Protein AF-A0A0Q5L2L3-F1 (afdb_monomer_lite)

Radius of gyration: 12.1 Å; chains: 1; bounding box: 30×27×31 Å

Sequence (83 aa):
MSAEGTFQMKIAGGSEPATHVTLPGGEAGVEVRGVAFALVQDAAGQSLSGNTDDQRRVLDELRRDYRLTSETPTLAFETEATA

pLDDT: mean 84.71, std 12.88, range [38.53, 94.25]

Foldseek 3Di:
DDQQDWFWWAAPQGTFTKTWDQDPVRAIWIDGPNDTFGWDQDPVGIKGAQDDPVSLVVVVVVCVVSVPPDPDNIGDTDTDPPD

Secondary structure (DSSP, 8-state):
-----EEEEEETTEEEEEEEEE-TTS-EEEEETTEEEEEEEETTEEEEE--SHHHHHHHHHHHHHTT-----SEEEEEE----

Structure (mmCIF, N/CA/C/O backbone):
data_AF-A0A0Q5L2L3-F1
#
_entry.id   AF-A0A0Q5L2L3-F1
#
loop_
_atom_site.group_PDB
_atom_site.id
_atom_site.type_symbol
_atom_site.label_atom_id
_atom_site.label_alt_id
_atom_site.label_comp_id
_atom_site.label_asym_id
_atom_site.label_entity_id
_atom_site.label_seq_id
_atom_site.pdbx_PDB_ins_code
_atom_site.Cartn_x
_atom_site.Cartn_y
_atom_site.Cartn_z
_atom_site.occupancy
_atom_site.B_iso_or_equiv
_atom_site.auth_seq_id
_atom_site.auth_comp_id
_atom_site.auth_asym_id
_atom_site.auth_atom_id
_atom_site.pdbx_PDB_model_num
ATOM 1 N N . MET A 1 1 ? 17.653 -16.873 -1.886 1.00 38.53 1 MET A N 1
ATOM 2 C CA . MET A 1 1 ? 17.142 -16.326 -0.614 1.00 38.53 1 MET A CA 1
ATOM 3 C C . MET A 1 1 ? 16.139 -15.252 -0.987 1.00 38.53 1 MET A C 1
ATOM 5 O O . MET A 1 1 ? 16.541 -14.120 -1.211 1.00 38.53 1 MET A O 1
ATOM 9 N N . SER A 1 2 ? 14.883 -15.636 -1.204 1.00 44.66 2 SER A N 1
ATOM 10 C CA . SER A 1 2 ? 13.816 -14.697 -1.558 1.00 44.66 2 SER A CA 1
ATOM 11 C C . SER A 1 2 ? 13.243 -14.176 -0.249 1.00 44.66 2 SER A C 1
ATOM 13 O O . SER A 1 2 ? 12.753 -14.968 0.551 1.00 44.66 2 SER A O 1
ATOM 15 N N . ALA A 1 3 ? 13.379 -12.883 0.025 1.00 47.00 3 ALA A N 1
ATOM 16 C CA . ALA A 1 3 ? 12.725 -12.264 1.171 1.00 47.00 3 ALA A CA 1
ATOM 17 C C . ALA A 1 3 ? 11.226 -12.095 0.861 1.00 47.00 3 ALA A C 1
ATOM 19 O O . ALA A 1 3 ? 10.742 -10.986 0.680 1.00 47.00 3 ALA A O 1
ATOM 20 N N . GLU A 1 4 ? 10.499 -13.210 0.761 1.00 56.16 4 GLU A N 1
ATOM 21 C CA . GLU A 1 4 ? 9.034 -13.246 0.775 1.00 56.16 4 GLU A CA 1
ATOM 22 C C . GLU A 1 4 ? 8.594 -13.143 2.239 1.00 56.16 4 GLU A C 1
ATOM 24 O O . GLU A 1 4 ? 8.282 -14.128 2.905 1.00 56.16 4 GLU A O 1
ATOM 29 N N . GLY A 1 5 ? 8.707 -11.937 2.791 1.00 71.88 5 GLY A N 1
ATOM 30 C CA . GLY A 1 5 ? 8.269 -11.631 4.146 1.00 71.88 5 GLY A CA 1
ATOM 31 C C . GLY A 1 5 ? 6.891 -10.993 4.107 1.00 71.88 5 GLY A C 1
ATOM 32 O O . GLY A 1 5 ? 6.757 -9.864 3.623 1.00 71.88 5 GLY A O 1
ATOM 33 N N . THR A 1 6 ? 5.883 -11.696 4.622 1.00 86.19 6 THR A N 1
ATOM 34 C CA . THR A 1 6 ? 4.603 -11.076 4.977 1.00 86.19 6 THR A CA 1
ATOM 35 C C . THR A 1 6 ? 4.829 -10.119 6.145 1.00 86.19 6 THR A C 1
ATOM 37 O O . THR A 1 6 ? 5.521 -10.451 7.107 1.00 86.19 6 THR A O 1
ATOM 40 N N . PHE A 1 7 ? 4.249 -8.930 6.065 1.00 88.50 7 PHE A N 1
ATOM 41 C CA . PHE A 1 7 ? 4.333 -7.889 7.077 1.00 88.50 7 PHE A CA 1
ATOM 42 C C . PHE A 1 7 ? 2.973 -7.215 7.259 1.00 88.50 7 PHE A C 1
ATOM 44 O O . PHE A 1 7 ? 2.074 -7.336 6.426 1.00 88.50 7 PHE A O 1
ATOM 51 N N . GLN A 1 8 ? 2.823 -6.508 8.375 1.00 90.38 8 GLN A N 1
ATOM 52 C CA . GLN A 1 8 ? 1.661 -5.661 8.614 1.00 90.38 8 GLN A CA 1
ATOM 53 C C . GLN A 1 8 ? 1.950 -4.270 8.056 1.00 90.38 8 GLN A C 1
ATOM 55 O O . GLN A 1 8 ? 2.830 -3.555 8.544 1.00 90.38 8 GLN A O 1
ATOM 60 N N . MET A 1 9 ? 1.226 -3.911 7.001 1.00 91.19 9 MET A N 1
ATOM 61 C CA . MET A 1 9 ? 1.281 -2.601 6.378 1.00 91.19 9 MET A CA 1
ATOM 62 C C . MET A 1 9 ? 0.407 -1.636 7.175 1.00 91.19 9 MET A C 1
ATOM 64 O O . MET A 1 9 ? -0.820 -1.731 7.137 1.00 91.19 9 MET A O 1
ATOM 68 N N . LYS A 1 10 ? 1.029 -0.700 7.892 1.00 90.31 10 LYS A N 1
ATOM 69 C CA . LYS A 1 10 ? 0.325 0.344 8.637 1.00 90.31 10 LYS A CA 1
ATOM 70 C C . LYS A 1 10 ? -0.117 1.451 7.695 1.00 90.31 10 LYS A C 1
ATOM 72 O O . LYS A 1 10 ? 0.688 2.059 6.997 1.00 90.31 10 LYS A O 1
ATOM 77 N N . ILE A 1 11 ? -1.406 1.729 7.721 1.00 89.31 11 ILE A N 1
ATOM 78 C CA . ILE A 1 11 ? -2.075 2.805 6.997 1.00 89.31 11 ILE A CA 1
ATOM 79 C C . ILE A 1 11 ? -2.840 3.654 8.010 1.00 89.31 11 ILE A C 1
ATOM 81 O O . ILE A 1 11 ? -3.165 3.190 9.098 1.00 89.31 11 ILE A O 1
ATOM 85 N N . ALA A 1 12 ? -3.127 4.917 7.692 1.00 81.56 12 ALA A N 1
ATOM 86 C CA . ALA A 1 12 ? -3.600 5.889 8.689 1.00 81.56 12 ALA A CA 1
ATOM 87 C C . ALA A 1 12 ? -4.852 5.456 9.492 1.00 81.56 12 ALA A C 1
ATOM 89 O O . ALA A 1 12 ? -5.071 5.961 10.591 1.00 81.56 12 ALA A O 1
ATOM 90 N N . GLY A 1 13 ? -5.659 4.525 8.968 1.00 80.31 13 GLY A N 1
ATOM 91 C CA . GLY A 1 13 ? -6.833 3.968 9.646 1.00 80.31 13 GLY A CA 1
ATOM 92 C C . GLY A 1 13 ? -6.675 2.562 10.243 1.00 80.31 13 GLY A C 1
ATOM 93 O O . GLY A 1 13 ? -7.641 2.071 10.825 1.00 80.31 13 GLY A O 1
ATOM 94 N N . GLY A 1 14 ? -5.527 1.887 10.099 1.00 87.94 14 GLY A N 1
ATOM 95 C CA . GLY A 1 14 ? -5.328 0.518 10.593 1.00 87.94 14 GLY A CA 1
ATOM 96 C C . GLY A 1 14 ? -4.118 -0.208 9.995 1.00 87.94 14 GLY A C 1
ATOM 97 O O . GLY A 1 14 ? -3.169 0.420 9.536 1.00 87.94 14 GLY A O 1
ATOM 98 N N . SER A 1 15 ? -4.152 -1.541 10.006 1.00 89.81 15 SER A N 1
ATOM 99 C CA . SER A 1 15 ? -3.087 -2.387 9.451 1.00 89.81 15 SER A CA 1
ATOM 100 C C . SER A 1 15 ? -3.664 -3.408 8.481 1.00 89.81 15 SER A C 1
ATOM 102 O O . SER A 1 15 ? -4.636 -4.077 8.820 1.00 89.81 15 SER A O 1
ATOM 104 N N . GLU A 1 16 ? -3.036 -3.561 7.319 1.00 91.25 16 GLU A N 1
ATOM 105 C CA . GLU A 1 16 ? -3.407 -4.541 6.298 1.00 91.25 16 GLU A CA 1
ATOM 106 C C . GLU A 1 16 ? -2.266 -5.560 6.110 1.00 91.25 16 GLU A C 1
ATOM 108 O O . GLU A 1 16 ? -1.099 -5.164 6.030 1.00 91.25 16 GLU A O 1
ATOM 113 N N . PRO A 1 17 ? -2.557 -6.869 6.019 1.00 91.88 17 PRO A N 1
ATOM 114 C CA . PRO A 1 17 ? -1.538 -7.854 5.688 1.00 91.88 17 PRO A CA 1
ATOM 115 C C . PRO A 1 17 ? -1.029 -7.637 4.259 1.00 91.88 17 PRO A C 1
ATOM 117 O O . PRO A 1 17 ? -1.802 -7.574 3.302 1.00 91.88 17 PRO A O 1
ATOM 120 N N . ALA A 1 18 ? 0.288 -7.568 4.120 1.00 92.50 18 ALA A N 1
ATOM 121 C CA . ALA A 1 18 ? 0.960 -7.342 2.853 1.00 92.50 18 ALA A CA 1
ATOM 122 C C . ALA A 1 18 ? 2.186 -8.247 2.731 1.00 92.50 18 ALA A C 1
ATOM 124 O O . ALA A 1 18 ? 2.746 -8.682 3.735 1.00 92.50 18 ALA A O 1
ATOM 125 N N . THR A 1 19 ? 2.624 -8.536 1.510 1.00 92.44 19 THR A N 1
ATOM 126 C CA . THR A 1 19 ? 3.809 -9.374 1.277 1.00 92.44 19 THR A CA 1
ATOM 127 C C . THR A 1 19 ? 4.761 -8.683 0.321 1.00 92.44 19 THR A C 1
ATOM 129 O O . THR A 1 19 ? 4.340 -8.169 -0.711 1.00 92.44 19 THR A O 1
ATOM 132 N N . HIS A 1 20 ? 6.052 -8.666 0.650 1.00 90.19 20 HIS A N 1
ATOM 133 C CA . HIS A 1 20 ? 7.063 -8.213 -0.301 1.00 90.19 20 HIS A CA 1
ATOM 134 C C . HIS A 1 20 ? 7.167 -9.212 -1.451 1.00 90.19 20 HIS A C 1
ATOM 136 O O . HIS A 1 20 ? 7.365 -10.405 -1.229 1.00 90.19 20 HIS A O 1
ATOM 142 N N . VAL A 1 21 ? 7.057 -8.711 -2.676 1.00 91.56 21 VAL A N 1
ATOM 143 C CA . VAL A 1 21 ? 7.141 -9.509 -3.900 1.00 91.56 21 VAL A CA 1
ATOM 144 C C . VAL A 1 21 ? 8.139 -8.885 -4.866 1.00 91.56 21 VAL A C 1
ATOM 146 O O . VAL A 1 21 ? 8.450 -7.696 -4.796 1.00 91.56 21 VAL A O 1
ATOM 149 N N . THR A 1 22 ? 8.652 -9.688 -5.791 1.00 90.56 22 THR A N 1
ATOM 150 C CA . THR A 1 22 ? 9.423 -9.184 -6.930 1.00 90.56 22 THR A CA 1
ATOM 151 C C . THR A 1 22 ? 8.499 -9.097 -8.134 1.00 90.56 22 THR A C 1
ATOM 153 O O . THR A 1 22 ? 7.933 -10.102 -8.561 1.00 90.56 22 THR A O 1
ATOM 156 N N . LEU A 1 23 ? 8.327 -7.894 -8.675 1.00 89.19 23 LEU A N 1
ATOM 157 C CA . LEU A 1 23 ? 7.519 -7.681 -9.870 1.00 89.19 23 LEU A CA 1
ATOM 158 C C . LEU A 1 23 ? 8.195 -8.315 -11.099 1.00 89.19 23 LEU A C 1
ATOM 160 O O . LEU A 1 23 ? 9.414 -8.493 -11.103 1.00 89.19 23 LEU A O 1
ATOM 164 N N . PRO A 1 24 ? 7.452 -8.601 -12.186 1.00 83.00 24 PRO A N 1
ATOM 165 C CA . PRO A 1 24 ? 8.007 -9.224 -13.394 1.00 83.00 24 PRO A CA 1
ATOM 166 C C . PRO A 1 24 ? 9.209 -8.486 -14.012 1.00 83.00 24 PRO A C 1
ATOM 168 O O . PRO A 1 24 ? 10.020 -9.106 -14.694 1.00 83.00 24 PRO A O 1
ATOM 171 N N . GLY A 1 25 ? 9.340 -7.177 -13.764 1.00 84.56 25 GLY A N 1
ATOM 172 C CA . GLY A 1 25 ? 10.480 -6.356 -14.190 1.00 84.56 25 GLY A CA 1
ATOM 173 C C . GLY A 1 25 ? 11.730 -6.457 -13.304 1.00 84.56 25 GLY A C 1
ATOM 174 O O . GLY A 1 25 ? 12.715 -5.782 -13.579 1.00 84.56 25 GLY A O 1
ATOM 175 N N . GLY A 1 26 ? 11.706 -7.268 -12.241 1.00 86.31 26 GLY A N 1
ATOM 176 C CA . GLY A 1 26 ? 12.774 -7.353 -11.236 1.00 86.31 26 GLY A CA 1
ATOM 177 C C . GLY A 1 26 ? 12.708 -6.268 -10.155 1.00 86.31 26 GLY A C 1
ATOM 178 O O . GLY A 1 26 ? 13.569 -6.213 -9.281 1.00 86.31 26 GLY A O 1
ATOM 179 N N . GLU A 1 27 ? 11.692 -5.410 -10.205 1.00 89.19 27 GLU A N 1
ATOM 180 C CA . GLU A 1 27 ? 11.477 -4.319 -9.257 1.00 89.19 27 GLU A CA 1
ATOM 181 C C . GLU A 1 27 ? 10.860 -4.827 -7.949 1.00 89.19 27 GLU A C 1
ATOM 183 O O . GLU A 1 27 ? 10.153 -5.840 -7.920 1.00 89.19 27 GLU A O 1
ATOM 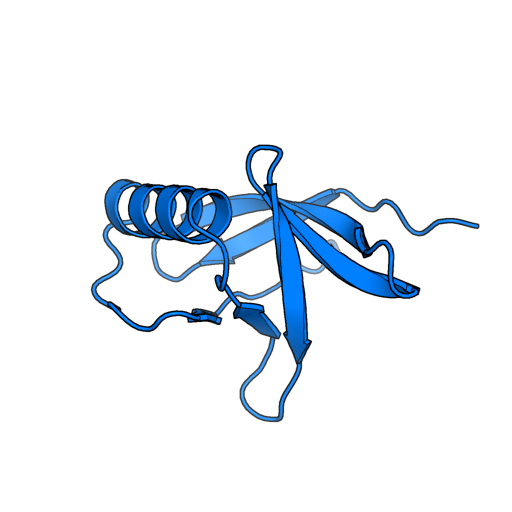188 N N . ALA A 1 28 ? 11.103 -4.103 -6.856 1.00 89.69 28 ALA A N 1
ATOM 189 C CA . ALA A 1 28 ? 10.450 -4.379 -5.586 1.00 89.69 28 ALA A CA 1
ATOM 190 C C . ALA A 1 28 ? 8.962 -4.009 -5.661 1.00 89.69 28 ALA A C 1
ATOM 192 O O . ALA A 1 28 ? 8.587 -2.927 -6.119 1.00 89.69 28 ALA A O 1
ATOM 193 N N . GLY A 1 29 ? 8.115 -4.910 -5.179 1.00 92.12 29 GLY A N 1
ATOM 194 C CA . GLY A 1 29 ? 6.685 -4.700 -5.079 1.00 92.12 29 GLY A CA 1
ATOM 195 C C . GLY A 1 29 ? 6.134 -5.164 -3.744 1.00 92.12 29 GLY A C 1
ATOM 196 O O . GLY A 1 29 ? 6.806 -5.822 -2.947 1.00 92.12 29 GLY A O 1
ATOM 197 N N . VAL A 1 30 ? 4.877 -4.813 -3.519 1.00 92.94 30 VAL A N 1
ATOM 198 C CA . VAL A 1 30 ? 4.108 -5.264 -2.365 1.00 92.94 30 VAL A CA 1
ATOM 199 C C . VAL A 1 30 ? 2.791 -5.827 -2.866 1.00 92.94 30 VAL A C 1
ATOM 201 O O . VAL A 1 30 ? 2.054 -5.153 -3.581 1.00 92.94 30 VAL A O 1
ATOM 204 N N . GLU A 1 31 ? 2.500 -7.067 -2.505 1.00 94.00 31 GLU A N 1
ATOM 205 C CA . GLU A 1 31 ? 1.212 -7.692 -2.756 1.00 94.00 31 GLU A CA 1
ATOM 206 C C . GLU A 1 31 ? 0.261 -7.420 -1.595 1.00 94.00 31 GLU A C 1
ATOM 208 O O . GLU A 1 31 ? 0.580 -7.697 -0.436 1.00 94.00 31 GLU A O 1
ATOM 213 N N . VAL A 1 32 ? -0.916 -6.891 -1.923 1.00 93.50 32 VAL A N 1
ATOM 214 C CA . VAL A 1 32 ? -2.004 -6.615 -0.984 1.00 93.50 32 VAL A CA 1
ATOM 215 C C . VAL A 1 32 ? -3.285 -7.184 -1.574 1.00 93.50 32 VAL A C 1
ATOM 217 O O . VAL A 1 32 ? -3.617 -6.901 -2.725 1.00 93.50 32 VAL A O 1
ATOM 220 N N . ARG A 1 33 ? -3.998 -8.016 -0.804 1.00 92.75 33 ARG A N 1
ATOM 221 C CA . ARG A 1 33 ? -5.237 -8.694 -1.244 1.00 92.75 33 ARG A CA 1
ATOM 222 C C . ARG A 1 33 ? -5.095 -9.451 -2.579 1.00 92.75 33 ARG A C 1
ATOM 224 O O . ARG A 1 33 ? -6.034 -9.507 -3.367 1.00 92.75 33 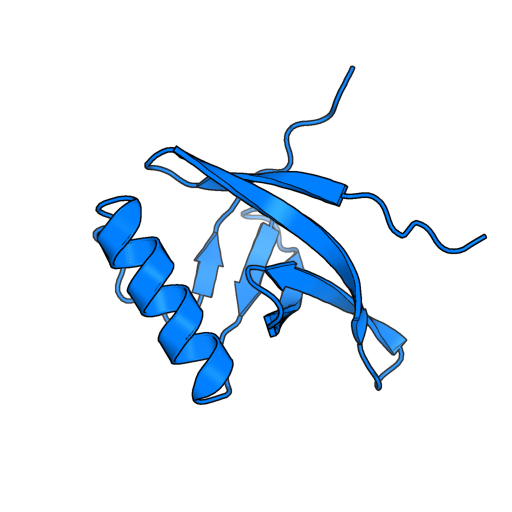ARG A O 1
ATOM 231 N N . GLY A 1 34 ? -3.920 -10.028 -2.841 1.00 91.81 34 GLY A N 1
ATOM 232 C CA . GLY A 1 34 ? -3.632 -10.765 -4.078 1.00 91.81 34 GLY A CA 1
ATOM 233 C C . GLY A 1 34 ? -3.325 -9.886 -5.296 1.00 91.81 34 GLY A C 1
ATOM 234 O O . GLY A 1 34 ? -3.236 -10.401 -6.408 1.00 91.81 34 GLY A O 1
ATOM 235 N N . VAL A 1 35 ? -3.168 -8.570 -5.114 1.00 94.25 35 VAL A N 1
ATOM 236 C CA . VAL A 1 35 ? -2.766 -7.634 -6.171 1.00 94.25 35 VAL A CA 1
ATOM 237 C C . VAL A 1 35 ? -1.394 -7.056 -5.850 1.00 94.25 35 VAL A C 1
ATOM 239 O O . VAL A 1 35 ? -1.184 -6.486 -4.781 1.00 94.25 35 VAL A O 1
ATOM 242 N N . ALA A 1 36 ? -0.459 -7.184 -6.791 1.00 93.62 36 ALA A N 1
ATOM 243 C CA . ALA A 1 36 ? 0.888 -6.646 -6.662 1.00 93.62 36 ALA A CA 1
ATOM 244 C C . ALA A 1 36 ? 0.946 -5.167 -7.070 1.00 93.62 36 ALA A C 1
ATOM 246 O O . ALA A 1 36 ? 0.490 -4.782 -8.149 1.00 93.62 36 ALA A O 1
ATOM 247 N N . PHE A 1 37 ? 1.557 -4.350 -6.220 1.00 93.44 37 PHE A N 1
ATOM 248 C CA . PHE A 1 37 ? 1.787 -2.923 -6.411 1.00 93.44 37 PHE A CA 1
ATOM 249 C C . PHE A 1 37 ? 3.277 -2.635 -6.542 1.00 93.44 37 PHE A C 1
ATOM 251 O O . PHE A 1 37 ? 4.102 -3.289 -5.903 1.00 93.44 37 PHE A O 1
ATOM 258 N N . ALA A 1 38 ? 3.617 -1.612 -7.326 1.00 92.06 38 ALA A N 1
ATOM 259 C CA . ALA A 1 38 ? 4.965 -1.059 -7.312 1.00 92.06 38 ALA A CA 1
ATOM 260 C C . ALA A 1 38 ? 5.230 -0.384 -5.963 1.00 92.06 38 ALA A C 1
ATOM 262 O O . ALA A 1 38 ? 4.438 0.458 -5.524 1.00 92.06 38 ALA A O 1
ATOM 263 N N . LEU A 1 39 ? 6.341 -0.766 -5.328 1.00 91.19 39 LEU A N 1
ATOM 264 C CA . LEU A 1 39 ? 6.814 -0.140 -4.103 1.00 91.19 39 LEU A CA 1
ATOM 265 C C . LEU A 1 39 ? 7.593 1.125 -4.459 1.00 91.19 39 LEU A C 1
ATOM 267 O O . LEU A 1 39 ? 8.674 1.056 -5.040 1.00 91.19 39 LEU A O 1
ATOM 271 N N . VAL A 1 40 ? 7.053 2.280 -4.086 1.00 89.88 40 VAL A N 1
ATOM 272 C CA . VAL A 1 40 ? 7.729 3.568 -4.238 1.00 89.88 40 VAL A CA 1
ATOM 273 C C . VAL A 1 40 ? 8.313 3.962 -2.889 1.00 89.88 40 VAL A C 1
ATOM 275 O O . VAL A 1 40 ? 7.583 4.063 -1.905 1.00 89.88 40 VAL A O 1
A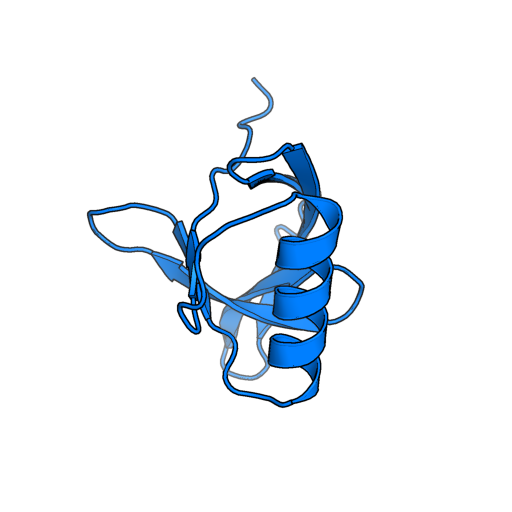TOM 278 N N . GLN A 1 41 ? 9.626 4.179 -2.843 1.00 88.69 41 GLN A N 1
ATOM 279 C CA . GLN A 1 41 ? 10.327 4.665 -1.659 1.00 88.69 41 GLN A CA 1
ATOM 280 C C . GLN A 1 41 ? 10.989 6.007 -1.975 1.00 88.69 41 GLN A C 1
ATOM 282 O O . GLN A 1 41 ? 11.816 6.096 -2.883 1.00 88.69 41 GLN A O 1
ATOM 287 N N . ASP A 1 42 ? 10.620 7.044 -1.231 1.00 85.62 42 ASP A N 1
ATOM 288 C CA . ASP A 1 42 ? 11.165 8.392 -1.364 1.00 85.62 42 ASP A CA 1
ATOM 289 C C . ASP A 1 42 ? 11.539 8.985 0.009 1.00 85.62 42 ASP A C 1
ATOM 291 O O . ASP A 1 42 ? 11.563 8.292 1.027 1.00 85.62 42 ASP A O 1
ATOM 295 N N . ALA A 1 43 ? 11.880 10.277 0.041 1.00 81.88 43 ALA A N 1
ATOM 296 C CA . ALA A 1 43 ? 12.237 10.969 1.280 1.00 81.88 43 ALA A CA 1
ATOM 297 C C . ALA A 1 43 ? 11.057 11.132 2.261 1.00 81.88 43 ALA A C 1
ATOM 299 O O . ALA A 1 43 ? 11.291 11.409 3.436 1.00 81.88 43 ALA A O 1
ATOM 300 N N . ALA A 1 44 ? 9.813 10.994 1.791 1.00 79.38 44 ALA A N 1
ATOM 301 C CA . ALA A 1 44 ? 8.602 11.063 2.603 1.00 79.38 44 ALA A CA 1
ATOM 302 C C . ALA A 1 44 ? 8.184 9.689 3.154 1.00 79.38 44 ALA A C 1
ATOM 304 O O . ALA A 1 44 ? 7.442 9.638 4.133 1.00 79.38 44 ALA A O 1
ATOM 305 N N . GLY A 1 45 ? 8.674 8.590 2.573 1.00 86.31 45 GLY A N 1
ATOM 306 C CA . GLY A 1 45 ? 8.503 7.242 3.106 1.00 86.31 45 GLY A CA 1
ATOM 307 C C . GLY A 1 45 ? 8.234 6.199 2.028 1.00 86.31 45 GLY A C 1
ATOM 308 O O . GLY A 1 45 ? 8.774 6.262 0.924 1.00 86.31 45 GLY A O 1
ATOM 309 N N . GLN A 1 46 ? 7.420 5.201 2.374 1.00 90.62 46 GLN A N 1
ATOM 310 C CA . GLN A 1 46 ? 7.003 4.138 1.464 1.00 90.62 46 GLN A CA 1
ATOM 311 C C . GLN A 1 46 ? 5.562 4.368 1.007 1.00 90.62 46 GLN A C 1
ATOM 313 O O . GLN A 1 46 ?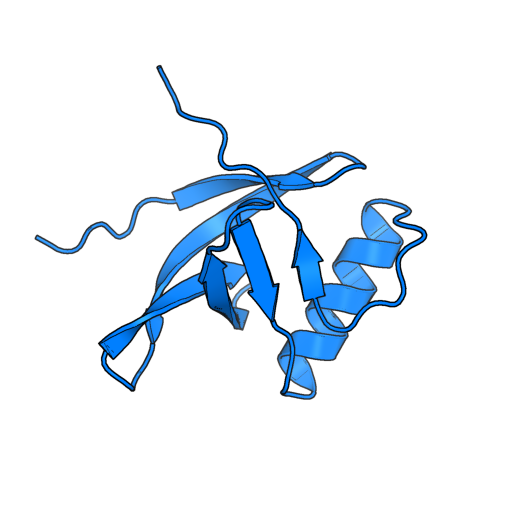 4.698 4.792 1.776 1.00 90.62 46 GLN A O 1
ATOM 318 N N . SER A 1 47 ? 5.289 4.086 -0.263 1.00 91.19 47 SER A N 1
ATOM 319 C CA . SER A 1 47 ? 3.943 4.155 -0.817 1.00 91.19 47 SER A CA 1
ATOM 320 C C . SER A 1 47 ? 3.702 3.099 -1.890 1.00 91.19 47 SER A C 1
ATOM 322 O O . SER A 1 47 ? 4.621 2.642 -2.571 1.00 91.19 47 SER A O 1
ATOM 324 N N . LEU A 1 48 ? 2.440 2.701 -2.027 1.00 91.38 48 LEU A N 1
ATOM 325 C CA . LEU A 1 48 ? 1.953 1.867 -3.119 1.00 91.38 48 LEU A CA 1
ATOM 326 C C . LEU A 1 48 ? 1.466 2.760 -4.252 1.00 91.38 48 LEU A C 1
ATOM 328 O O . LEU A 1 48 ? 0.717 3.705 -4.003 1.00 91.38 48 LEU A O 1
ATOM 332 N N . SER A 1 49 ? 1.842 2.442 -5.489 1.00 89.81 49 SER A N 1
ATOM 333 C CA . SER A 1 49 ? 1.354 3.137 -6.686 1.00 89.81 49 SER A CA 1
ATOM 334 C C . SER A 1 49 ? 0.375 2.263 -7.466 1.00 89.81 49 SER A C 1
ATOM 336 O O . SER A 1 49 ? 0.729 1.155 -7.879 1.00 89.81 49 SER A O 1
ATOM 338 N N . GLY A 1 50 ? -0.862 2.746 -7.646 1.00 85.19 50 GLY A N 1
ATOM 339 C CA . GLY A 1 50 ? -1.919 2.037 -8.366 1.00 85.19 50 GLY A CA 1
ATOM 340 C C . GLY A 1 50 ? -2.165 2.597 -9.766 1.00 85.19 50 GLY A C 1
ATOM 341 O O . GLY A 1 50 ? -2.879 3.585 -9.937 1.00 85.19 50 GLY A O 1
ATOM 342 N N . ASN A 1 51 ? -1.614 1.931 -10.779 1.00 85.75 51 ASN A N 1
ATOM 343 C CA . ASN A 1 51 ? -1.696 2.348 -12.181 1.00 85.75 51 ASN A CA 1
ATOM 344 C C . ASN A 1 51 ? -2.649 1.483 -13.020 1.00 85.75 51 ASN A C 1
ATOM 346 O O . ASN A 1 51 ? -3.094 1.932 -14.076 1.00 85.75 51 ASN A O 1
ATOM 350 N N . THR A 1 52 ? -2.977 0.273 -12.560 1.00 89.88 52 THR A N 1
ATOM 351 C CA . THR A 1 52 ? -3.924 -0.640 -13.222 1.00 89.88 52 THR A CA 1
ATOM 352 C C . THR A 1 52 ? -5.307 -0.601 -12.569 1.00 89.88 52 THR A C 1
ATOM 354 O O . THR A 1 52 ? -5.457 -0.153 -11.432 1.00 89.88 52 THR A O 1
ATOM 357 N N . ASP A 1 53 ? -6.337 -1.080 -13.271 1.00 92.69 53 ASP A N 1
ATOM 358 C CA . ASP A 1 53 ? -7.713 -1.062 -12.755 1.00 92.69 53 ASP A CA 1
ATOM 359 C C . ASP A 1 53 ? -7.893 -1.943 -11.508 1.00 92.69 53 ASP A C 1
ATOM 361 O O . ASP A 1 53 ? -8.587 -1.546 -10.573 1.00 92.69 53 ASP A O 1
ATOM 365 N N . ASP A 1 54 ? -7.219 -3.096 -11.442 1.00 92.81 54 ASP A N 1
ATOM 366 C CA . ASP A 1 54 ? -7.253 -3.964 -10.258 1.00 92.81 54 ASP A CA 1
ATOM 367 C C . ASP A 1 54 ? -6.545 -3.322 -9.059 1.00 92.81 54 ASP A C 1
ATOM 369 O O . ASP A 1 54 ? -7.054 -3.361 -7.940 1.00 92.81 54 ASP A O 1
ATOM 373 N N . GLN A 1 55 ? -5.412 -2.654 -9.297 1.00 93.06 55 GLN A N 1
ATOM 374 C CA . GLN A 1 55 ? -4.712 -1.891 -8.266 1.00 93.06 55 GLN A CA 1
ATOM 375 C C . GLN A 1 55 ? -5.576 -0.742 -7.740 1.00 93.06 55 GLN A C 1
ATOM 377 O O . GLN A 1 55 ? -5.687 -0.560 -6.531 1.00 93.06 55 GLN A O 1
ATOM 382 N N . ARG A 1 56 ? -6.221 0.020 -8.631 1.00 91.31 56 ARG A N 1
ATOM 383 C CA . ARG A 1 56 ? -7.134 1.104 -8.241 1.00 91.31 56 ARG A CA 1
ATOM 384 C C . ARG A 1 56 ? -8.300 0.583 -7.412 1.00 91.31 56 ARG A C 1
ATOM 386 O O . ARG A 1 56 ? -8.577 1.163 -6.369 1.00 91.31 56 ARG A O 1
ATOM 393 N N . ARG A 1 57 ? -8.908 -0.539 -7.818 1.00 92.88 57 ARG A N 1
ATOM 394 C CA . ARG A 1 57 ? -9.981 -1.192 -7.056 1.00 92.88 57 ARG A CA 1
ATOM 395 C C . ARG A 1 57 ? -9.531 -1.531 -5.637 1.00 92.88 57 ARG A C 1
ATOM 397 O O . ARG A 1 57 ? -10.211 -1.155 -4.691 1.00 92.88 57 ARG A O 1
ATOM 404 N N . VAL A 1 58 ? -8.377 -2.180 -5.480 1.00 93.38 58 VAL A N 1
ATOM 405 C CA . VAL A 1 58 ? -7.849 -2.523 -4.150 1.00 93.38 58 VAL A CA 1
ATOM 406 C C . VAL A 1 58 ? -7.519 -1.268 -3.337 1.00 93.38 58 VAL A C 1
ATOM 408 O O . VAL A 1 58 ? -7.843 -1.220 -2.154 1.00 93.38 58 VAL A O 1
ATOM 411 N N . LEU A 1 59 ? -6.949 -0.217 -3.939 1.00 91.81 59 LEU A N 1
ATOM 412 C CA . LEU A 1 59 ? -6.731 1.047 -3.225 1.00 91.81 59 LEU A CA 1
ATOM 413 C C . LEU A 1 59 ? -8.047 1.686 -2.765 1.00 91.81 59 LEU A C 1
ATOM 415 O O . LEU A 1 59 ? -8.117 2.169 -1.639 1.00 91.81 59 LEU A O 1
ATOM 419 N N . ASP A 1 60 ? -9.089 1.677 -3.595 1.00 91.44 60 ASP A N 1
ATOM 420 C CA . ASP A 1 60 ? -10.407 2.211 -3.237 1.00 91.44 60 ASP A CA 1
ATOM 421 C C . ASP A 1 60 ? -11.071 1.400 -2.117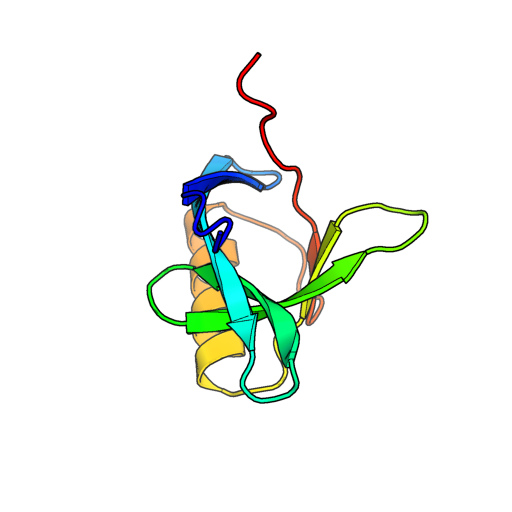 1.00 91.44 60 ASP A C 1
ATOM 423 O O . ASP A 1 60 ? -11.662 1.975 -1.200 1.00 91.44 60 ASP A O 1
ATOM 427 N N . GLU A 1 61 ? -10.929 0.074 -2.141 1.00 92.69 61 GLU A N 1
ATOM 428 C CA . GLU A 1 61 ? -11.373 -0.798 -1.053 1.00 92.69 61 GLU A CA 1
ATOM 429 C C . GLU A 1 61 ? -10.628 -0.496 0.251 1.00 92.69 61 GLU A C 1
ATOM 431 O O . GLU A 1 61 ? -11.270 -0.298 1.279 1.00 92.69 61 GLU A O 1
ATOM 436 N N . LEU A 1 62 ? -9.298 -0.362 0.215 1.00 91.75 62 LEU A N 1
ATOM 437 C CA . LEU A 1 62 ? -8.507 0.023 1.388 1.00 91.75 62 LEU A CA 1
ATOM 438 C C . LEU A 1 62 ? -8.929 1.400 1.913 1.00 91.75 62 LEU A C 1
ATOM 440 O O . LEU A 1 62 ? -9.133 1.578 3.113 1.00 91.75 62 LEU A O 1
ATOM 444 N N . ARG A 1 63 ? -9.125 2.385 1.033 1.00 90.44 63 ARG A N 1
ATOM 445 C CA . ARG A 1 63 ? -9.611 3.710 1.443 1.00 90.44 63 ARG A CA 1
ATOM 446 C C . ARG A 1 63 ? -10.956 3.620 2.142 1.00 90.44 63 ARG A C 1
ATOM 448 O O . ARG A 1 63 ? -11.151 4.261 3.172 1.00 90.44 63 ARG A O 1
ATOM 455 N N . ARG A 1 64 ? -11.873 2.815 1.610 1.00 90.56 64 ARG A N 1
ATOM 456 C CA . ARG A 1 64 ? -13.197 2.611 2.193 1.00 90.56 64 ARG A CA 1
ATOM 457 C C . ARG A 1 64 ? -13.124 1.909 3.548 1.00 90.56 64 ARG A C 1
ATOM 459 O O . ARG A 1 64 ? -13.742 2.388 4.500 1.00 90.56 64 ARG A O 1
ATOM 466 N N . ASP A 1 65 ? -12.380 0.813 3.636 1.00 91.81 65 ASP A N 1
ATOM 467 C CA . ASP A 1 65 ? -12.288 -0.028 4.833 1.00 91.81 65 ASP A CA 1
ATOM 468 C C . ASP A 1 65 ? -11.616 0.723 5.989 1.00 91.81 65 ASP A C 1
ATOM 470 O O . ASP A 1 65 ? -12.098 0.694 7.123 1.00 91.81 65 ASP A O 1
ATOM 474 N N . TYR A 1 66 ? -10.563 1.484 5.682 1.00 89.81 66 TYR A N 1
ATOM 475 C CA . TYR A 1 66 ? -9.784 2.245 6.659 1.00 89.81 66 TYR A CA 1
ATOM 476 C C . TYR A 1 66 ? -10.182 3.725 6.746 1.00 89.81 66 TYR A C 1
ATOM 478 O O . TYR A 1 66 ? -9.505 4.507 7.411 1.00 89.81 66 TYR A O 1
ATOM 486 N N . ARG A 1 67 ? -11.294 4.118 6.105 1.00 87.06 67 ARG A N 1
ATOM 487 C CA . ARG A 1 67 ? -11.844 5.490 6.101 1.00 87.06 67 ARG A CA 1
ATOM 488 C C . ARG A 1 67 ? -10.801 6.561 5.765 1.00 87.06 67 ARG A C 1
ATOM 490 O O . ARG A 1 67 ? -10.765 7.630 6.375 1.00 87.06 67 ARG A O 1
ATOM 497 N N . LEU A 1 68 ? -9.942 6.261 4.799 1.00 85.88 68 LEU A N 1
ATOM 498 C CA . LEU A 1 68 ? -8.914 7.181 4.337 1.00 85.88 68 LEU A CA 1
ATOM 499 C C . LEU A 1 68 ? -9.563 8.277 3.493 1.00 85.88 68 LEU A C 1
ATOM 501 O O . LEU A 1 68 ? -10.366 8.001 2.606 1.00 85.88 68 LEU A O 1
ATOM 505 N N . THR A 1 69 ? -9.190 9.526 3.751 1.00 79.88 69 THR A N 1
ATOM 506 C CA . THR A 1 69 ? -9.706 10.696 3.023 1.00 79.88 69 THR A CA 1
ATOM 507 C C . THR A 1 69 ? -8.885 11.046 1.781 1.00 79.88 69 THR A C 1
ATOM 509 O O . THR A 1 69 ? -9.248 11.965 1.053 1.00 79.88 69 THR A O 1
ATOM 512 N N . SER A 1 70 ? -7.770 10.348 1.539 1.00 73.25 70 SER A N 1
ATOM 513 C CA . SER A 1 70 ? -6.889 10.628 0.405 1.00 73.25 70 SER A CA 1
ATOM 514 C C . SER A 1 70 ? -7.372 9.946 -0.871 1.00 73.25 70 SER A C 1
ATOM 516 O O . SER A 1 70 ? -7.403 8.719 -0.943 1.00 73.25 70 SER A O 1
ATOM 518 N N . GLU A 1 71 ? -7.656 10.739 -1.903 1.00 73.81 71 GLU A N 1
ATOM 519 C CA . GLU A 1 71 ? -7.998 10.276 -3.258 1.00 73.81 71 GLU A CA 1
ATOM 520 C C . GLU A 1 71 ? -6.765 10.179 -4.181 1.00 73.81 71 GLU A C 1
ATOM 522 O O . GLU A 1 71 ? -6.883 9.991 -5.391 1.00 73.81 71 GLU A O 1
ATOM 527 N N . THR A 1 72 ? -5.554 10.317 -3.631 1.00 79.38 72 THR A N 1
ATOM 528 C CA . THR A 1 72 ? -4.305 10.228 -4.402 1.00 79.38 72 THR A CA 1
ATOM 529 C C . THR A 1 72 ? -4.144 8.848 -5.032 1.00 79.38 72 THR A C 1
ATOM 531 O O . THR A 1 72 ? -4.416 7.866 -4.352 1.00 79.38 72 THR A O 1
ATOM 534 N N . PRO A 1 73 ? -3.616 8.709 -6.263 1.00 79.31 73 PRO A N 1
ATOM 535 C CA . PRO A 1 73 ? -3.377 7.400 -6.893 1.00 79.31 73 PRO A CA 1
ATOM 536 C C . PRO A 1 73 ? -2.297 6.566 -6.180 1.00 79.31 73 PRO A C 1
ATOM 538 O O . PRO A 1 73 ? -2.066 5.408 -6.526 1.00 79.31 73 PRO A O 1
ATOM 541 N N . THR A 1 74 ? -1.643 7.155 -5.181 1.00 86.69 74 THR A N 1
ATOM 542 C CA . THR A 1 74 ? -0.714 6.500 -4.273 1.00 86.69 74 THR A CA 1
ATOM 543 C C . THR A 1 74 ? -1.314 6.348 -2.879 1.00 86.69 74 THR A C 1
ATOM 545 O O . THR A 1 74 ? -2.124 7.171 -2.440 1.00 86.69 74 THR A O 1
ATOM 548 N N . LEU A 1 75 ? -0.890 5.305 -2.171 1.00 88.94 75 LEU A N 1
ATOM 549 C CA . LEU A 1 75 ? -1.230 5.067 -0.771 1.00 88.94 75 LEU A CA 1
ATOM 550 C C . LEU A 1 75 ? 0.056 4.956 0.044 1.00 88.94 75 LEU A C 1
ATOM 552 O O . LEU A 1 75 ? 0.803 3.992 -0.110 1.00 88.94 75 LEU A O 1
ATOM 556 N N . ALA A 1 76 ? 0.318 5.955 0.882 1.00 90.06 76 ALA A N 1
ATOM 557 C CA . ALA A 1 76 ? 1.442 5.928 1.810 1.00 90.06 76 ALA A CA 1
ATOM 558 C C . ALA A 1 76 ? 1.195 4.906 2.923 1.00 90.06 76 ALA A C 1
ATOM 560 O O . ALA A 1 76 ? 0.066 4.769 3.407 1.00 90.06 76 ALA A O 1
ATOM 561 N N . PHE A 1 77 ? 2.252 4.212 3.327 1.00 90.69 77 PHE A N 1
ATOM 562 C CA . PHE A 1 77 ? 2.198 3.235 4.400 1.00 90.69 77 PHE A CA 1
ATOM 563 C C . PHE A 1 77 ? 3.523 3.158 5.155 1.00 90.69 77 PHE A C 1
ATOM 565 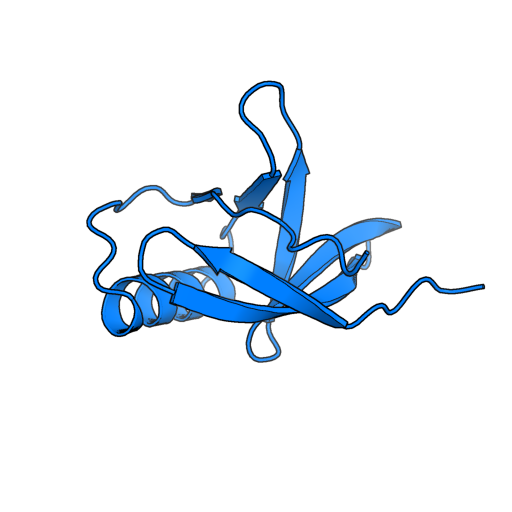O O . PHE A 1 77 ? 4.574 3.568 4.664 1.00 90.69 77 PHE A O 1
ATOM 572 N N . GLU A 1 78 ? 3.465 2.574 6.345 1.00 88.44 78 GLU A N 1
ATOM 573 C CA . GLU A 1 78 ? 4.634 2.238 7.149 1.00 88.44 78 GLU A CA 1
ATOM 574 C C . GLU A 1 78 ? 4.729 0.718 7.306 1.00 88.44 78 GLU A C 1
ATOM 576 O O . GLU A 1 78 ? 3.720 0.021 7.439 1.00 88.44 78 GLU A O 1
ATOM 581 N N . THR A 1 79 ? 5.944 0.175 7.310 1.00 81.88 79 THR A N 1
ATOM 582 C CA . THR A 1 79 ? 6.167 -1.218 7.704 1.00 81.88 79 THR A CA 1
ATOM 583 C C . THR A 1 79 ? 6.300 -1.288 9.215 1.00 81.88 79 THR A C 1
ATOM 585 O O . THR A 1 79 ? 7.189 -0.652 9.786 1.00 81.88 79 THR A O 1
ATOM 588 N N . GLU A 1 80 ? 5.473 -2.090 9.882 1.00 68.19 80 GLU A N 1
ATOM 589 C CA . GLU A 1 80 ? 5.773 -2.448 11.263 1.00 68.19 80 GLU A CA 1
ATOM 590 C C . GLU A 1 80 ? 7.014 -3.346 11.273 1.00 68.19 80 GLU A C 1
ATOM 592 O O . GLU A 1 80 ? 6.959 -4.511 10.882 1.00 68.19 80 GLU A O 1
ATOM 597 N N . ALA A 1 81 ? 8.157 -2.787 11.676 1.00 52.69 81 ALA A N 1
ATOM 598 C CA . ALA A 1 81 ? 9.338 -3.583 11.957 1.00 52.69 81 ALA A CA 1
ATOM 599 C C . ALA A 1 81 ? 9.017 -4.465 13.168 1.00 52.69 81 ALA A C 1
ATOM 601 O O . ALA A 1 81 ? 8.942 -3.978 14.296 1.00 52.69 81 ALA A O 1
ATOM 602 N N . THR A 1 82 ? 8.790 -5.758 12.938 1.00 45.94 82 THR A N 1
ATOM 603 C CA . THR A 1 82 ? 8.849 -6.752 14.011 1.00 45.94 82 THR A CA 1
ATOM 604 C C . THR A 1 82 ? 10.253 -6.698 14.603 1.00 45.94 82 THR A C 1
ATOM 606 O O . THR A 1 82 ? 11.214 -7.080 13.933 1.00 45.94 82 THR A O 1
ATOM 609 N N . ALA A 1 83 ? 10.348 -6.127 15.804 1.00 39.47 83 ALA A N 1
ATOM 610 C CA . ALA A 1 83 ? 11.550 -6.098 16.629 1.00 39.47 83 ALA A CA 1
ATOM 611 C C . ALA A 1 83 ? 11.962 -7.506 17.080 1.00 39.47 83 ALA A C 1
ATOM 613 O O . ALA A 1 83 ? 11.059 -8.359 17.251 1.00 39.47 83 ALA A O 1
#